Protein AF-A0A1G5CID0-F1 (afdb_monomer_lite)

Sequence (65 aa):
MIAKAAAEAVGEVWLVRDGEKADATSIIDILTLGCARGVEVEIEVEDASDRSVLDRIFELIETDE

InterPro domains:
  IPR000032 Phosphocarrier protein HPr-like [PF00381] (1-62)
  IPR000032 Phosphocarrier protein HPr-like [PS51350] (1-65)
  IPR035895 HPr-like superfamily [G3DSA:3.30.1340.10] (1-64)
  IPR035895 HPr-like superfamily [SSF55594] (2-63)

Structure (mmCIF, N/CA/C/O backbone):
data_AF-A0A1G5CID0-F1
#
_entry.id   AF-A0A1G5CID0-F1
#
loop_
_atom_site.group_PDB
_atom_site.id
_atom_site.type_symbol
_atom_site.label_atom_id
_atom_site.label_alt_id
_atom_site.label_comp_id
_atom_site.label_asym_id
_atom_site.label_entity_id
_atom_site.label_seq_id
_atom_site.pdbx_PDB_ins_code
_atom_site.Cartn_x
_atom_site.Cartn_y
_atom_site.Cartn_z
_atom_site.occupancy
_atom_site.B_iso_or_equiv
_atom_site.auth_seq_id
_atom_site.auth_comp_id
_atom_site.auth_asym_id
_atom_site.auth_atom_id
_atom_site.pdbx_PDB_model_num
ATOM 1 N N . MET A 1 1 ? 6.757 2.121 8.399 1.00 82.50 1 MET A N 1
ATOM 2 C CA . MET A 1 1 ? 5.672 2.996 7.896 1.00 82.50 1 MET A CA 1
ATOM 3 C C . MET A 1 1 ? 5.317 2.565 6.488 1.00 82.50 1 MET A C 1
ATOM 5 O O . MET A 1 1 ? 6.193 2.608 5.631 1.00 82.50 1 MET A O 1
ATOM 9 N N . ILE A 1 2 ? 4.063 2.163 6.280 1.00 91.31 2 ILE A N 1
ATOM 10 C CA . ILE A 1 2 ? 3.531 1.623 5.017 1.00 91.31 2 ILE A CA 1
ATOM 11 C C . ILE A 1 2 ? 3.768 2.585 3.846 1.00 91.31 2 ILE A C 1
ATOM 13 O O . ILE A 1 2 ? 4.398 2.193 2.871 1.00 91.31 2 ILE A O 1
ATOM 17 N N . ALA A 1 3 ? 3.420 3.869 4.007 1.00 94.62 3 ALA A N 1
ATOM 18 C CA . ALA A 1 3 ? 3.603 4.897 2.974 1.00 94.62 3 ALA A CA 1
ATOM 19 C C . ALA A 1 3 ? 5.024 5.008 2.421 1.00 94.62 3 ALA A C 1
ATOM 21 O O . ALA A 1 3 ? 5.227 5.217 1.229 1.00 94.62 3 ALA A O 1
ATOM 22 N N . LYS A 1 4 ? 6.028 4.815 3.280 1.00 94.50 4 LYS A N 1
ATOM 23 C CA . LYS A 1 4 ? 7.424 4.847 2.850 1.00 94.50 4 LYS A CA 1
ATOM 24 C C . LYS A 1 4 ? 7.792 3.622 2.011 1.00 94.50 4 LYS A C 1
ATOM 26 O O . LYS A 1 4 ? 8.554 3.772 1.071 1.00 94.50 4 LYS A O 1
ATOM 31 N N . ALA A 1 5 ? 7.284 2.443 2.369 1.00 95.06 5 ALA A N 1
ATOM 32 C CA . ALA A 1 5 ? 7.530 1.223 1.607 1.00 95.06 5 ALA A CA 1
ATOM 33 C C . ALA A 1 5 ? 6.801 1.265 0.256 1.00 95.06 5 ALA A C 1
ATOM 35 O O . ALA A 1 5 ? 7.408 0.965 -0.761 1.00 95.06 5 ALA A O 1
ATOM 36 N N . ALA A 1 6 ? 5.543 1.716 0.237 1.00 96.31 6 ALA A N 1
ATOM 37 C CA . ALA A 1 6 ? 4.768 1.881 -0.991 1.00 96.31 6 ALA A CA 1
ATOM 38 C C . ALA A 1 6 ? 5.435 2.847 -1.985 1.00 96.31 6 ALA A C 1
ATOM 40 O O . ALA A 1 6 ? 5.455 2.578 -3.177 1.00 96.31 6 ALA A O 1
ATOM 41 N N . ALA A 1 7 ? 6.056 3.928 -1.500 1.00 96.06 7 ALA A N 1
ATOM 42 C CA . ALA A 1 7 ? 6.764 4.895 -2.345 1.00 96.06 7 ALA A CA 1
ATOM 43 C C . ALA A 1 7 ? 8.042 4.350 -3.024 1.00 96.06 7 ALA A C 1
ATOM 45 O O . ALA A 1 7 ? 8.653 5.062 -3.818 1.00 96.06 7 ALA A O 1
ATOM 46 N N . GLU A 1 8 ? 8.482 3.130 -2.693 1.00 96.38 8 GLU A N 1
ATOM 47 C CA . GLU A 1 8 ? 9.601 2.451 -3.362 1.00 96.38 8 GLU A CA 1
ATOM 48 C C . GLU A 1 8 ? 9.148 1.651 -4.601 1.00 96.38 8 GLU A C 1
ATOM 50 O O . GLU A 1 8 ? 10.004 1.178 -5.351 1.00 96.38 8 GLU A O 1
ATOM 55 N N . ALA A 1 9 ? 7.835 1.503 -4.818 1.00 97.12 9 ALA A N 1
ATOM 56 C CA . ALA A 1 9 ? 7.262 0.800 -5.962 1.00 97.12 9 ALA A CA 1
ATOM 57 C C . ALA A 1 9 ? 7.454 1.555 -7.287 1.00 97.12 9 ALA A C 1
ATOM 59 O O . ALA A 1 9 ? 7.580 2.782 -7.326 1.00 97.12 9 ALA A O 1
ATOM 60 N N . VAL A 1 10 ? 7.470 0.798 -8.382 1.00 96.62 10 VAL A N 1
ATOM 61 C CA . VAL A 1 10 ? 7.475 1.307 -9.755 1.00 96.62 10 VAL A CA 1
ATOM 62 C C . VAL A 1 10 ? 6.068 1.736 -10.173 1.00 96.62 10 VAL A C 1
ATOM 64 O O . VAL A 1 10 ? 5.920 2.782 -10.808 1.00 96.62 10 VAL A O 1
ATOM 67 N N . GLY A 1 11 ? 5.057 0.932 -9.837 1.00 95.38 11 GLY A N 1
ATOM 68 C CA . GLY A 1 11 ? 3.641 1.193 -10.079 1.00 95.38 11 GLY A CA 1
ATOM 69 C C . GLY A 1 11 ? 2.900 1.705 -8.843 1.00 95.38 11 GLY A C 1
ATOM 70 O O . GLY A 1 11 ? 3.466 1.853 -7.758 1.00 95.38 11 GLY A O 1
ATOM 71 N N . GLU A 1 12 ? 1.606 1.980 -9.010 1.00 96.62 12 GLU A N 1
ATOM 72 C CA . GLU A 1 12 ? 0.753 2.388 -7.895 1.00 96.62 12 GLU A CA 1
ATOM 73 C C . GLU A 1 12 ? 0.496 1.206 -6.948 1.00 96.62 12 GLU A C 1
ATOM 75 O O . GLU A 1 12 ? 0.412 0.042 -7.359 1.00 96.62 12 GLU A O 1
ATOM 80 N N . VAL A 1 13 ? 0.385 1.523 -5.657 1.00 97.31 13 VAL A N 1
ATOM 81 C CA . VAL A 1 13 ? 0.132 0.556 -4.587 1.00 97.31 13 VAL A CA 1
ATOM 82 C C . VAL A 1 13 ? -1.147 0.960 -3.871 1.00 97.31 13 VAL A C 1
ATOM 84 O O . VAL A 1 13 ? -1.279 2.098 -3.416 1.00 97.31 13 VAL A O 1
ATOM 87 N N . TRP A 1 14 ? -2.072 0.017 -3.725 1.00 97.25 14 TRP A N 1
ATOM 88 C CA . TRP A 1 14 ? -3.395 0.265 -3.163 1.00 97.25 14 TRP A CA 1
ATOM 89 C C . TRP A 1 14 ? -3.635 -0.573 -1.917 1.00 97.25 14 TRP A C 1
ATOM 91 O O . TRP A 1 14 ? -3.352 -1.770 -1.905 1.00 97.25 14 TRP A O 1
ATOM 101 N N . LEU A 1 15 ? -4.218 0.045 -0.890 1.00 95.44 15 LEU A N 1
ATOM 102 C CA . LEU A 1 15 ? -4.878 -0.676 0.196 1.00 95.44 15 LEU A CA 1
ATOM 103 C C . LEU A 1 15 ? -6.373 -0.742 -0.091 1.00 95.44 15 LEU A C 1
ATOM 105 O O . LEU A 1 15 ? -6.995 0.283 -0.377 1.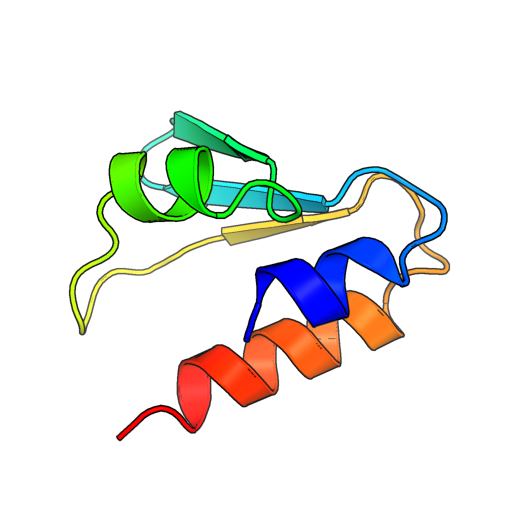00 95.44 15 LEU A O 1
ATOM 109 N N . VAL A 1 16 ? -6.940 -1.938 0.011 1.00 95.75 16 VAL A N 1
ATOM 110 C CA . VAL A 1 16 ? -8.344 -2.212 -0.281 1.00 95.75 16 VAL A CA 1
ATOM 111 C C . VAL A 1 16 ? -9.026 -2.761 0.959 1.00 95.75 16 VAL A C 1
ATOM 113 O O . VAL A 1 16 ? -8.583 -3.751 1.543 1.00 95.75 16 VAL A O 1
ATOM 116 N N . ARG A 1 17 ? -10.139 -2.145 1.348 1.00 94.12 17 ARG A N 1
ATOM 117 C CA . ARG A 1 17 ? -10.977 -2.626 2.446 1.00 94.12 17 ARG A CA 1
ATOM 118 C C . ARG A 1 17 ? -12.441 -2.414 2.109 1.00 94.12 17 ARG A C 1
ATOM 120 O O . ARG A 1 17 ? -12.829 -1.305 1.771 1.00 94.12 17 ARG A O 1
ATOM 127 N N . ASP A 1 18 ? -13.259 -3.458 2.231 1.00 92.00 18 ASP A N 1
ATOM 128 C CA . ASP A 1 18 ? -14.715 -3.370 2.033 1.00 92.00 18 ASP A CA 1
ATOM 129 C C . ASP A 1 18 ? -15.115 -2.730 0.675 1.00 92.00 18 ASP A C 1
ATOM 131 O O . ASP A 1 18 ? -16.180 -2.132 0.535 1.00 92.00 18 ASP A O 1
ATOM 135 N N . GLY A 1 19 ? -14.255 -2.866 -0.346 1.00 92.38 19 GLY A N 1
ATOM 136 C CA . GLY A 1 19 ? -14.423 -2.270 -1.678 1.00 92.38 19 GLY A CA 1
ATOM 137 C C . GLY A 1 19 ? -13.918 -0.827 -1.826 1.00 92.38 19 GLY A C 1
ATOM 138 O O . GLY A 1 19 ? -13.952 -0.289 -2.933 1.00 92.38 19 GLY A O 1
ATOM 139 N N . GLU A 1 20 ? -13.427 -0.204 -0.755 1.00 95.38 20 GLU A N 1
ATOM 140 C CA . GLU A 1 20 ? -12.790 1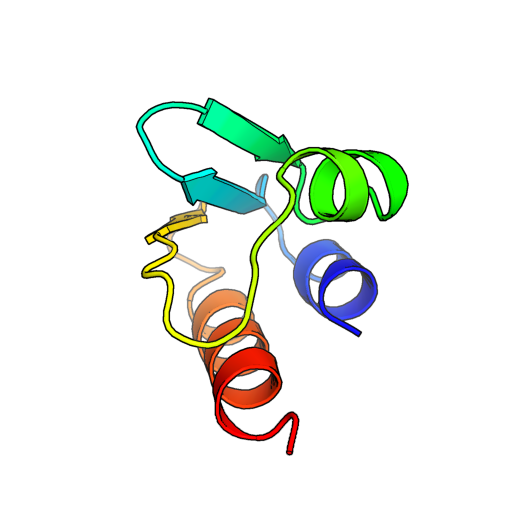.114 -0.775 1.00 95.38 20 GLU A CA 1
ATOM 141 C C . GLU A 1 20 ? -11.283 0.993 -1.019 1.00 95.38 20 GLU A C 1
ATOM 143 O O . GLU A 1 20 ? -10.624 0.126 -0.446 1.00 95.38 20 GLU A O 1
ATOM 148 N N . LYS A 1 21 ? -10.744 1.878 -1.868 1.00 96.19 21 LYS A N 1
ATOM 149 C CA . LYS A 1 21 ? -9.323 1.948 -2.232 1.00 96.19 21 LYS A CA 1
ATOM 150 C C . LYS A 1 21 ? -8.676 3.202 -1.662 1.00 96.19 21 LYS A C 1
ATOM 152 O O . LYS A 1 21 ? -9.202 4.298 -1.847 1.00 96.19 21 LYS A O 1
ATOM 157 N N . ALA A 1 22 ? -7.517 3.034 -1.038 1.00 97.00 22 ALA A N 1
ATOM 158 C CA . ALA A 1 22 ? -6.656 4.117 -0.581 1.00 97.00 22 ALA A CA 1
ATOM 159 C C . ALA A 1 22 ? -5.273 4.012 -1.227 1.00 97.00 22 ALA A C 1
ATOM 161 O O . ALA A 1 22 ? -4.708 2.917 -1.303 1.00 97.00 22 ALA A O 1
ATOM 162 N N . ASP A 1 23 ? -4.723 5.152 -1.650 1.00 97.00 23 ASP A N 1
ATOM 163 C CA . ASP A 1 23 ? -3.342 5.241 -2.124 1.00 97.00 23 ASP A CA 1
ATOM 164 C C . ASP A 1 23 ? -2.396 4.909 -0.964 1.00 97.00 23 ASP A C 1
ATOM 166 O O . ASP A 1 23 ? -2.329 5.623 0.044 1.00 97.00 23 ASP A O 1
ATOM 170 N N . ALA A 1 24 ? -1.656 3.809 -1.100 1.00 96.12 24 ALA A N 1
ATOM 171 C CA . ALA A 1 24 ? -0.766 3.338 -0.054 1.00 96.12 24 ALA A CA 1
ATOM 172 C C . ALA A 1 24 ? 0.463 4.240 0.125 1.00 96.12 24 ALA A C 1
ATOM 174 O O . ALA A 1 24 ? 1.181 4.052 1.099 1.00 96.12 24 ALA A O 1
ATOM 175 N N . THR A 1 25 ? 0.715 5.216 -0.754 1.00 96.50 25 THR A N 1
ATOM 176 C CA . THR A 1 25 ? 1.756 6.247 -0.601 1.00 96.50 25 THR A CA 1
ATOM 177 C C . THR A 1 25 ? 1.263 7.479 0.174 1.00 96.50 25 THR A C 1
ATOM 179 O O . THR A 1 25 ? 2.074 8.230 0.731 1.00 96.50 25 THR A O 1
ATOM 182 N N . SER A 1 26 ? -0.058 7.664 0.296 1.00 96.25 26 SER A N 1
ATOM 183 C CA . SER A 1 26 ? -0.686 8.773 1.021 1.00 96.25 26 SER A CA 1
ATOM 184 C C . SER A 1 26 ? -1.033 8.374 2.454 1.00 96.25 26 SER A C 1
ATOM 186 O O . SER A 1 26 ? -1.965 7.621 2.726 1.00 96.25 26 SER A O 1
ATOM 188 N N . ILE A 1 27 ? -0.323 8.952 3.427 1.00 92.25 27 ILE A N 1
ATOM 189 C CA . ILE A 1 27 ? -0.636 8.729 4.847 1.00 92.25 27 ILE A CA 1
ATOM 190 C C . ILE A 1 27 ? -2.060 9.179 5.213 1.00 92.25 27 ILE A C 1
ATOM 192 O O . ILE A 1 27 ? -2.677 8.588 6.092 1.00 92.25 27 ILE A O 1
ATOM 196 N N . ILE A 1 28 ? -2.592 10.210 4.547 1.00 94.44 28 ILE A N 1
ATOM 197 C CA . ILE A 1 28 ? -3.943 10.718 4.8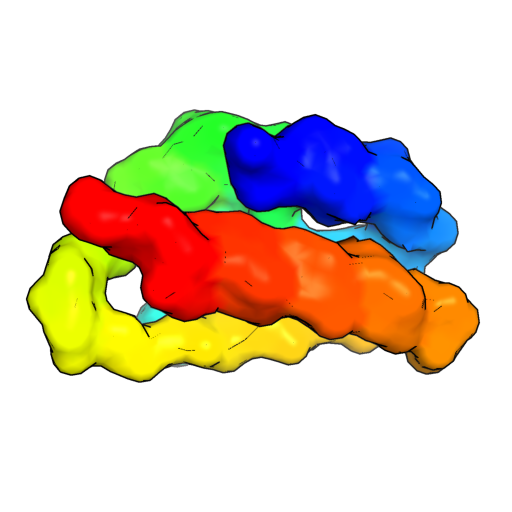17 1.00 94.44 28 ILE A CA 1
ATOM 198 C C . ILE A 1 28 ? -4.988 9.708 4.336 1.00 94.44 28 ILE A C 1
ATOM 200 O O . ILE A 1 28 ? -5.951 9.444 5.057 1.00 94.44 28 ILE A O 1
ATOM 204 N N . ASP A 1 29 ? -4.775 9.104 3.170 1.00 95.31 29 ASP A N 1
ATOM 205 C CA . ASP A 1 29 ? -5.696 8.130 2.584 1.00 95.31 29 ASP A CA 1
ATOM 206 C C . ASP A 1 29 ? -5.708 6.849 3.420 1.00 95.31 29 ASP A C 1
ATOM 208 O O . ASP A 1 29 ? -6.777 6.367 3.791 1.00 95.31 29 ASP A O 1
ATOM 212 N N . ILE A 1 30 ? -4.527 6.365 3.830 1.00 91.69 30 ILE A N 1
ATOM 213 C CA . ILE A 1 30 ? -4.390 5.210 4.731 1.00 91.69 30 ILE A CA 1
ATOM 214 C C . ILE A 1 30 ? -5.158 5.437 6.041 1.00 91.69 30 ILE A C 1
ATOM 216 O O . ILE A 1 30 ? -5.894 4.562 6.498 1.00 91.69 30 ILE A O 1
ATOM 220 N N . LEU A 1 31 ? -4.998 6.613 6.660 1.00 92.12 31 LEU A N 1
ATOM 221 C CA . LEU A 1 31 ? -5.696 6.944 7.906 1.00 92.12 31 LEU A CA 1
ATOM 222 C C . LEU A 1 31 ? -7.213 7.053 7.703 1.00 92.12 31 LEU A C 1
ATOM 224 O O . LEU A 1 31 ? -7.974 6.722 8.612 1.00 92.12 31 LEU A O 1
ATOM 228 N N . THR A 1 32 ? -7.645 7.491 6.520 1.00 94.00 32 THR A N 1
ATOM 229 C CA . THR A 1 32 ? -9.060 7.636 6.158 1.00 94.00 32 THR A CA 1
ATOM 230 C C . THR A 1 32 ? -9.727 6.285 5.894 1.00 94.00 32 THR A C 1
ATOM 232 O O . THR A 1 32 ? -10.871 6.103 6.302 1.00 94.00 32 THR A O 1
ATOM 235 N N . LEU A 1 33 ? -9.004 5.313 5.317 1.00 93.88 33 LEU A N 1
ATOM 236 C CA . LEU A 1 33 ? -9.481 3.932 5.122 1.00 93.88 33 LEU A CA 1
ATOM 237 C C . LEU A 1 33 ? -9.816 3.236 6.458 1.00 93.88 33 LEU A C 1
ATOM 239 O O . LEU A 1 33 ? -10.647 2.325 6.533 1.00 93.88 33 LEU A O 1
ATOM 243 N N . GLY A 1 34 ? -9.178 3.686 7.544 1.00 87.56 34 GLY A N 1
ATOM 244 C CA . GLY A 1 34 ? -9.600 3.378 8.907 1.00 87.56 34 GLY A CA 1
ATOM 245 C C . GLY A 1 34 ? -9.476 1.900 9.281 1.00 87.56 34 GLY A C 1
ATOM 246 O O . GLY A 1 34 ? -10.413 1.328 9.844 1.00 87.56 34 GLY A O 1
ATOM 247 N N . CYS A 1 35 ? -8.339 1.269 8.982 1.00 85.50 35 CYS A N 1
ATOM 248 C CA . CYS A 1 35 ? -8.097 -0.142 9.291 1.00 85.50 35 CYS A CA 1
ATOM 249 C C . CYS A 1 35 ? -7.811 -0.355 10.788 1.00 85.50 35 CYS A C 1
ATOM 251 O O . CYS A 1 35 ? -6.724 -0.058 11.281 1.00 85.50 35 CYS A O 1
ATOM 253 N N . ALA A 1 36 ? -8.796 -0.873 11.526 1.00 84.56 36 ALA A N 1
ATOM 254 C CA . ALA A 1 36 ? -8.617 -1.282 12.918 1.00 84.56 36 ALA A CA 1
ATOM 255 C C . ALA A 1 36 ? -7.932 -2.656 13.012 1.00 84.56 36 ALA A C 1
ATOM 257 O O . ALA A 1 36 ? -8.014 -3.466 12.093 1.00 84.56 36 ALA A O 1
ATOM 258 N N . ARG A 1 37 ? -7.302 -2.968 14.149 1.00 83.31 37 ARG A N 1
ATOM 259 C CA . ARG A 1 37 ? -6.735 -4.307 14.373 1.00 83.31 37 ARG A CA 1
ATOM 260 C C . ARG A 1 37 ? -7.810 -5.387 14.211 1.00 83.31 37 ARG A C 1
ATOM 262 O O . ARG A 1 37 ? -8.898 -5.267 14.771 1.00 83.31 37 ARG A O 1
ATOM 269 N N . GLY A 1 38 ? -7.463 -6.457 13.499 1.00 85.25 38 GLY A N 1
ATOM 270 C CA . GLY A 1 38 ? -8.342 -7.603 13.265 1.00 85.25 38 GLY A CA 1
ATOM 271 C C . GLY A 1 38 ? -9.245 -7.477 12.037 1.00 85.25 38 GLY A C 1
ATOM 272 O O . GLY A 1 38 ? -10.044 -8.380 11.808 1.00 85.25 38 GLY A O 1
ATOM 273 N N . VAL A 1 39 ? -9.130 -6.397 11.257 1.00 88.88 39 VAL A N 1
ATOM 274 C CA . VAL A 1 39 ? -9.738 -6.331 9.921 1.00 88.88 39 VAL A CA 1
ATOM 275 C C . VAL A 1 39 ? -8.790 -6.912 8.879 1.00 88.88 39 VAL A C 1
ATOM 277 O O . VAL A 1 39 ? -7.571 -6.812 9.011 1.00 88.88 39 VAL A O 1
ATOM 280 N N . GLU A 1 40 ? -9.366 -7.506 7.843 1.00 90.31 40 GLU A N 1
ATOM 281 C CA . GLU A 1 40 ? -8.632 -7.925 6.655 1.00 90.31 40 GLU A CA 1
ATOM 282 C C . GLU A 1 40 ? -8.482 -6.728 5.711 1.00 90.31 40 GLU A C 1
ATOM 284 O O . GLU A 1 40 ? -9.411 -5.932 5.548 1.00 90.31 40 GLU A O 1
ATOM 289 N N . VAL A 1 41 ? -7.299 -6.585 5.121 1.00 91.94 41 VAL A N 1
ATOM 290 C CA . VAL A 1 41 ? -7.019 -5.593 4.084 1.00 91.94 41 VAL A CA 1
ATOM 291 C C . VAL A 1 41 ? -6.365 -6.321 2.921 1.00 91.94 41 VAL A C 1
ATOM 293 O O . VAL A 1 41 ? -5.493 -7.167 3.123 1.00 91.94 41 VAL A O 1
ATOM 296 N N . GLU A 1 42 ? -6.789 -6.001 1.710 1.00 94.19 42 GLU A N 1
ATOM 297 C CA . GLU A 1 42 ? -6.138 -6.465 0.494 1.00 94.19 42 GLU A CA 1
ATOM 298 C C . GLU A 1 42 ? -5.127 -5.408 0.036 1.00 94.19 42 GLU A C 1
ATOM 300 O O . GLU A 1 42 ? -5.322 -4.207 0.231 1.00 94.19 42 GLU A O 1
ATOM 305 N N . ILE A 1 43 ? -4.009 -5.864 -0.527 1.00 94.31 43 ILE A N 1
ATOM 306 C CA . ILE A 1 43 ? -2.965 -4.993 -1.061 1.00 94.31 43 ILE A CA 1
ATOM 307 C C . ILE A 1 43 ? -2.807 -5.324 -2.538 1.00 94.31 43 ILE A C 1
ATOM 309 O O . ILE A 1 43 ? -2.485 -6.461 -2.890 1.00 94.31 43 ILE A O 1
ATOM 313 N N . GLU A 1 44 ? -3.004 -4.327 -3.391 1.00 95.62 44 GLU A N 1
ATOM 314 C CA . GLU A 1 44 ? -2.840 -4.460 -4.835 1.00 95.62 44 GLU A CA 1
ATOM 315 C C . GLU A 1 44 ? -1.623 -3.656 -5.310 1.00 95.62 44 GLU A C 1
ATOM 317 O O . GLU A 1 44 ? -1.333 -2.577 -4.789 1.00 95.62 44 GLU A O 1
ATOM 322 N N . VAL A 1 45 ? -0.933 -4.173 -6.328 1.00 95.94 45 VAL A N 1
ATOM 323 C CA . VAL A 1 45 ? 0.094 -3.449 -7.093 1.00 95.94 45 VAL A CA 1
ATOM 324 C C . VAL A 1 45 ? -0.252 -3.497 -8.567 1.00 95.94 45 VAL A C 1
ATOM 326 O O . VAL A 1 45 ? -0.761 -4.508 -9.059 1.00 95.94 45 VAL A O 1
ATOM 329 N N . GLU A 1 46 ? 0.052 -2.421 -9.279 1.00 95.44 46 GLU A N 1
ATOM 330 C CA . GLU A 1 46 ? -0.171 -2.360 -10.725 1.00 95.44 46 GLU A CA 1
ATOM 331 C C . GLU A 1 46 ? 0.944 -3.024 -11.541 1.00 95.44 46 GLU A C 1
ATOM 333 O O . GLU A 1 46 ? 0.695 -3.505 -12.649 1.00 95.44 46 GLU A O 1
ATOM 338 N N . ASP A 1 47 ? 2.160 -3.096 -10.991 1.00 95.94 47 ASP A N 1
ATOM 339 C CA . ASP A 1 47 ? 3.308 -3.732 -11.633 1.00 95.94 47 ASP A CA 1
ATOM 340 C C . ASP A 1 47 ? 3.740 -4.991 -10.867 1.00 95.94 47 ASP A C 1
ATOM 342 O O . ASP A 1 47 ? 4.011 -4.980 -9.666 1.00 95.94 47 ASP A O 1
ATOM 346 N N . ALA A 1 48 ? 3.834 -6.117 -11.577 1.00 93.88 48 ALA A N 1
ATOM 347 C CA . ALA A 1 48 ? 4.221 -7.397 -10.986 1.00 93.88 48 ALA A CA 1
ATOM 348 C C . ALA A 1 48 ? 5.665 -7.412 -10.443 1.00 93.88 48 ALA A C 1
ATOM 350 O O . ALA A 1 48 ? 6.006 -8.277 -9.631 1.00 93.88 48 ALA A O 1
ATOM 351 N N . SER A 1 49 ? 6.522 -6.485 -10.884 1.00 96.44 49 SER A N 1
ATOM 352 C CA . SER A 1 49 ? 7.880 -6.317 -10.360 1.00 96.44 49 SER A CA 1
ATOM 353 C C . SER A 1 49 ? 7.911 -5.745 -8.939 1.00 96.44 49 SER A C 1
ATOM 355 O O . SER A 1 49 ? 8.877 -5.995 -8.218 1.00 96.44 49 SER A O 1
ATOM 357 N N . ASP A 1 50 ? 6.821 -5.126 -8.474 1.00 96.69 50 ASP A N 1
ATOM 358 C CA . ASP A 1 50 ? 6.692 -4.565 -7.122 1.00 96.69 50 ASP A CA 1
ATOM 359 C C . ASP A 1 50 ? 6.361 -5.614 -6.051 1.00 96.69 50 ASP A C 1
ATOM 361 O O . ASP A 1 50 ? 6.028 -5.292 -4.907 1.00 96.69 50 ASP A O 1
ATOM 365 N N . ARG A 1 51 ? 6.498 -6.907 -6.372 1.00 94.38 51 ARG A N 1
A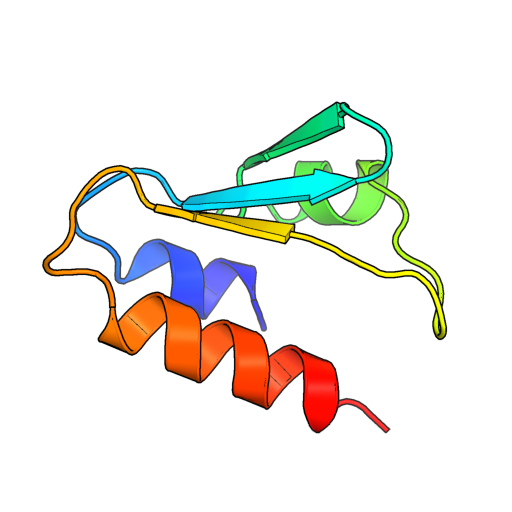TOM 366 C CA . ARG A 1 51 ? 6.230 -7.997 -5.428 1.00 94.38 51 ARG A CA 1
ATOM 367 C C . ARG A 1 51 ? 7.014 -7.861 -4.118 1.00 94.38 51 ARG A C 1
ATOM 369 O O . ARG A 1 51 ? 6.469 -8.137 -3.056 1.00 94.38 51 ARG A O 1
ATOM 376 N N . SER A 1 52 ? 8.261 -7.394 -4.170 1.00 95.06 52 SER A N 1
ATOM 377 C CA . SER A 1 52 ? 9.056 -7.169 -2.957 1.00 95.06 52 SER A CA 1
ATOM 378 C C . SER A 1 52 ? 8.514 -6.037 -2.080 1.00 95.06 52 SER A C 1
ATOM 380 O O . SER A 1 52 ? 8.705 -6.062 -0.865 1.00 95.06 52 SER A O 1
ATOM 382 N N . VAL A 1 53 ? 7.843 -5.044 -2.675 1.00 96.00 53 VAL A N 1
ATOM 383 C CA . VAL A 1 53 ? 7.177 -3.967 -1.930 1.00 96.00 53 VAL A CA 1
ATOM 384 C C . VAL A 1 53 ? 5.955 -4.521 -1.202 1.00 96.00 53 VAL A C 1
ATOM 386 O O . VAL A 1 53 ? 5.790 -4.238 -0.016 1.00 96.00 53 VAL A O 1
ATOM 389 N N . LEU A 1 54 ? 5.161 -5.374 -1.863 1.00 94.06 54 LEU A N 1
ATOM 390 C CA . LEU A 1 54 ? 4.040 -6.081 -1.230 1.00 94.06 54 LEU A CA 1
ATOM 391 C C . LEU A 1 54 ? 4.482 -6.863 0.005 1.00 94.06 54 LEU A C 1
ATOM 393 O O . LEU A 1 54 ? 3.912 -6.677 1.078 1.00 94.06 54 LEU A O 1
ATOM 397 N N . ASP A 1 55 ? 5.506 -7.707 -0.139 1.00 92.94 55 ASP A N 1
ATOM 398 C CA . ASP A 1 55 ? 5.982 -8.557 0.956 1.00 92.94 55 ASP A CA 1
ATOM 399 C C . ASP A 1 55 ? 6.450 -7.698 2.151 1.00 92.94 55 ASP A C 1
ATOM 401 O O . ASP A 1 55 ? 6.136 -7.990 3.302 1.00 92.94 55 ASP A O 1
ATOM 405 N N . ARG A 1 56 ? 7.105 -6.561 1.886 1.00 94.38 56 ARG A N 1
ATOM 406 C CA . ARG A 1 56 ? 7.552 -5.624 2.927 1.00 94.38 56 ARG A CA 1
ATOM 407 C C . ARG A 1 56 ? 6.402 -4.882 3.609 1.00 94.38 56 ARG A C 1
ATOM 409 O O . ARG A 1 56 ? 6.476 -4.627 4.809 1.00 94.38 56 ARG A O 1
ATOM 416 N N . ILE A 1 57 ? 5.356 -4.501 2.873 1.00 93.62 57 ILE A N 1
ATOM 417 C CA . ILE A 1 57 ? 4.153 -3.897 3.469 1.00 93.62 57 ILE A CA 1
ATOM 418 C C . ILE A 1 57 ? 3.425 -4.931 4.333 1.00 93.62 57 ILE A C 1
ATOM 420 O O . ILE A 1 57 ? 3.006 -4.599 5.439 1.00 93.62 57 ILE A O 1
ATOM 424 N N . PHE A 1 58 ? 3.333 -6.176 3.867 1.00 91.31 58 PHE A N 1
ATOM 425 C CA . PHE A 1 58 ? 2.735 -7.277 4.615 1.00 91.31 58 PHE A CA 1
ATOM 426 C C . PHE A 1 58 ? 3.463 -7.518 5.946 1.00 91.31 58 PHE A C 1
ATOM 428 O O . PHE A 1 58 ? 2.832 -7.505 7.000 1.00 91.31 58 PHE A O 1
ATOM 435 N N . GLU A 1 59 ? 4.798 -7.609 5.921 1.00 91.50 59 GLU A N 1
ATOM 436 C CA . GLU A 1 59 ? 5.622 -7.730 7.133 1.00 91.50 59 GLU A CA 1
ATOM 437 C C . GLU A 1 59 ? 5.393 -6.573 8.118 1.00 91.50 59 GLU A C 1
ATOM 439 O O . GLU A 1 59 ? 5.310 -6.791 9.328 1.00 91.50 59 GLU A O 1
ATOM 444 N N . LEU A 1 60 ? 5.276 -5.336 7.619 1.00 90.56 60 LEU A N 1
ATOM 445 C CA . LEU A 1 60 ? 5.015 -4.164 8.461 1.00 90.56 60 LEU A CA 1
ATOM 446 C C . LEU A 1 60 ? 3.648 -4.238 9.151 1.00 90.56 60 LEU A C 1
ATOM 448 O O . LEU A 1 60 ? 3.544 -3.818 10.297 1.00 90.56 60 LEU A O 1
ATOM 452 N N . ILE A 1 61 ? 2.625 -4.763 8.472 1.00 87.25 61 ILE A N 1
ATOM 453 C CA . ILE A 1 61 ? 1.272 -4.902 9.026 1.00 87.25 61 ILE A CA 1
ATOM 454 C C . ILE A 1 61 ? 1.210 -6.037 10.055 1.00 87.25 61 ILE A C 1
ATOM 456 O O . ILE A 1 61 ? 0.583 -5.870 11.098 1.00 87.25 61 ILE A O 1
ATOM 460 N N . GLU A 1 62 ? 1.861 -7.176 9.797 1.00 84.12 62 GLU A N 1
ATOM 461 C CA . GLU A 1 62 ? 1.851 -8.313 10.731 1.00 84.12 62 GLU A CA 1
ATOM 462 C C . GLU A 1 62 ? 2.685 -8.068 11.995 1.00 84.12 62 GLU A C 1
ATOM 464 O O . GLU A 1 62 ? 2.372 -8.614 13.053 1.00 84.12 62 GLU A O 1
ATOM 469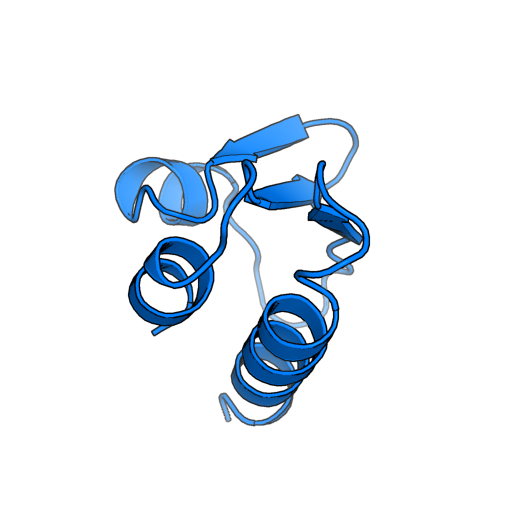 N N . THR A 1 63 ? 3.747 -7.264 11.893 1.00 81.94 63 THR A N 1
ATOM 470 C CA . THR A 1 63 ? 4.696 -7.043 12.999 1.00 81.94 63 THR A CA 1
ATOM 471 C C . T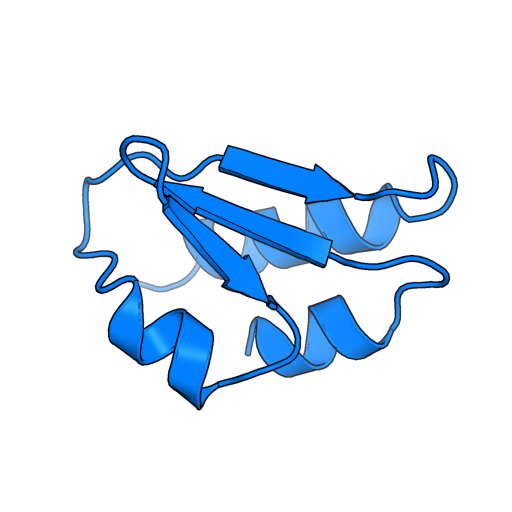HR A 1 63 ? 4.346 -5.822 13.862 1.00 81.94 63 THR A C 1
ATOM 473 O O . THR A 1 63 ? 4.970 -5.623 14.904 1.00 81.94 63 THR A O 1
ATOM 476 N N . ASP A 1 64 ? 3.372 -4.993 13.465 1.00 64.12 64 ASP A N 1
ATOM 477 C CA . ASP A 1 64 ? 2.896 -3.875 14.295 1.00 64.12 64 ASP A CA 1
ATOM 478 C C . ASP A 1 64 ? 2.071 -4.417 15.494 1.00 64.12 64 ASP A C 1
ATOM 480 O O . ASP A 1 64 ? 0.873 -4.706 15.390 1.00 64.12 64 ASP A O 1
ATOM 484 N N . GLU A 1 65 ? 2.750 -4.597 16.640 1.00 50.22 65 GLU A N 1
ATOM 485 C CA . GLU A 1 65 ? 2.189 -5.053 17.932 1.00 50.22 65 GLU A CA 1
ATOM 486 C C . GLU A 1 65 ? 1.170 -4.117 18.582 1.00 50.22 65 GLU A C 1
ATOM 488 O O . GLU A 1 65 ? 1.121 -2.893 18.331 1.00 50.22 65 GLU A O 1
#

Radius of gyration: 10.83 Å; chains: 1; bounding box: 24×19×30 Å

pLDDT: mean 92.03, std 7.45, range [50.22, 97.31]

Secondary structure (DSSP, 8-state):
-HHHHHTT-SS-EEEEETTEEEETT-HHHHHHHT--TT---EEEESSGGGHHHHHHHHHHHHH--

Foldseek 3Di:
DQLVLQVVDPFWKWKDAPRDTFGSVDPVRVVVVPDDPPGDIDMDTPDPVCVVSVVVSVCVVVPPD

Organism: NCBI:txid419481